Protein AF-A0A8G2EYI0-F1 (afdb_monomer_lite)

Radius of gyration: 13.49 Å; chains: 1; bounding box: 31×27×36 Å

Structure (mmCIF, N/CA/C/O backbone):
data_AF-A0A8G2EYI0-F1
#
_entry.id   AF-A0A8G2EYI0-F1
#
loop_
_atom_site.group_PDB
_atom_site.id
_atom_site.type_symbol
_atom_site.label_atom_id
_atom_site.label_alt_id
_atom_site.label_comp_id
_atom_site.label_asym_id
_atom_site.label_entity_id
_atom_site.label_seq_id
_atom_site.pdbx_PDB_ins_code
_atom_site.Cartn_x
_atom_site.Cartn_y
_atom_site.Cartn_z
_atom_site.occupancy
_atom_site.B_iso_or_equiv
_atom_site.auth_seq_id
_atom_site.auth_comp_id
_atom_site.auth_asym_id
_atom_site.auth_atom_id
_atom_site.pdbx_PDB_model_num
ATOM 1 N N . MET A 1 1 ? -2.484 13.601 22.257 1.00 63.91 1 MET A N 1
ATOM 2 C CA . MET A 1 1 ? -2.417 12.704 21.094 1.00 63.91 1 MET A CA 1
ATOM 3 C C . MET A 1 1 ? -2.999 11.376 21.527 1.00 63.91 1 MET A C 1
ATOM 5 O O . MET A 1 1 ? -2.396 10.716 22.370 1.00 63.91 1 MET A O 1
ATOM 9 N N . ALA A 1 2 ? -4.209 11.052 21.082 1.00 82.31 2 ALA A N 1
ATOM 10 C CA . ALA A 1 2 ? -4.785 9.738 21.336 1.00 82.31 2 ALA A CA 1
ATOM 11 C C . ALA A 1 2 ? -4.340 8.806 20.203 1.00 82.31 2 ALA A C 1
ATOM 13 O O . ALA A 1 2 ? -4.383 9.180 19.034 1.00 82.31 2 ALA A O 1
ATOM 14 N N . ILE A 1 3 ? -3.845 7.621 20.564 1.00 92.00 3 ILE A N 1
ATOM 15 C CA . ILE A 1 3 ? -3.488 6.573 19.608 1.00 92.00 3 ILE A CA 1
ATOM 16 C C . ILE A 1 3 ? -4.552 5.490 19.715 1.00 92.00 3 ILE A C 1
ATOM 18 O O . ILE A 1 3 ? -4.806 4.977 20.808 1.00 92.00 3 ILE A O 1
ATOM 22 N N . ARG A 1 4 ? -5.160 5.125 18.586 1.00 95.12 4 ARG A N 1
ATOM 23 C CA . ARG A 1 4 ? -6.150 4.044 18.519 1.00 95.12 4 ARG A CA 1
ATOM 24 C C . ARG A 1 4 ? -5.749 3.029 17.460 1.00 95.12 4 ARG A C 1
ATOM 26 O O . ARG A 1 4 ? -5.484 3.391 16.322 1.00 95.12 4 ARG A O 1
ATOM 33 N N . LEU A 1 5 ? -5.754 1.751 17.823 1.00 96.62 5 LEU A N 1
ATOM 34 C CA . LEU A 1 5 ? -5.504 0.651 16.894 1.00 96.62 5 LEU A CA 1
ATOM 35 C C . LEU A 1 5 ? -6.828 -0.000 16.491 1.00 96.62 5 LEU A C 1
ATOM 37 O O . LEU A 1 5 ? -7.689 -0.235 17.339 1.00 96.62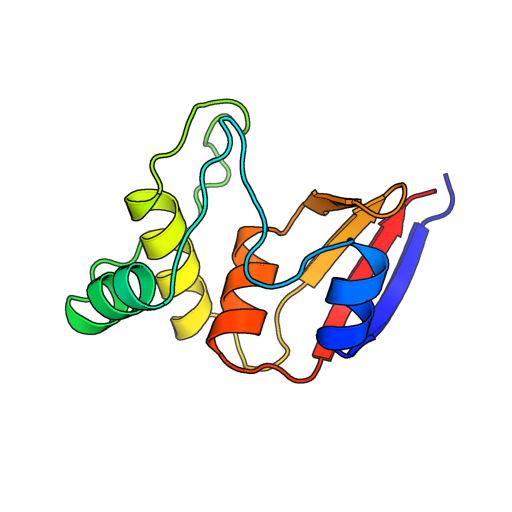 5 LEU A O 1
ATOM 41 N N . ALA A 1 6 ? -6.987 -0.307 15.209 1.00 97.06 6 ALA A N 1
ATOM 42 C CA . ALA A 1 6 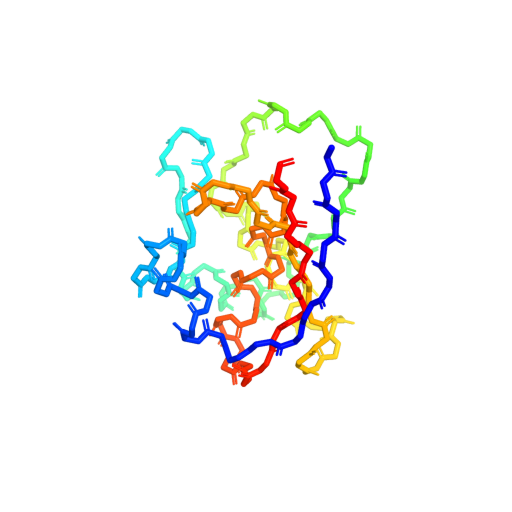? -8.115 -1.078 14.695 1.00 97.06 6 ALA A CA 1
ATOM 43 C C . ALA A 1 6 ? -7.672 -1.980 13.539 1.00 97.06 6 ALA A C 1
ATOM 45 O O . ALA A 1 6 ? -6.637 -1.750 12.922 1.00 97.06 6 ALA A O 1
ATOM 46 N N . THR A 1 7 ? -8.461 -3.006 13.235 1.00 97.94 7 THR A N 1
ATOM 47 C CA . THR A 1 7 ? -8.365 -3.740 11.966 1.00 97.94 7 THR A CA 1
ATOM 48 C C . THR A 1 7 ? -9.630 -3.438 11.189 1.00 97.94 7 THR A C 1
ATOM 50 O O . THR A 1 7 ? -10.718 -3.610 11.735 1.00 97.94 7 THR A O 1
ATOM 53 N N . LEU A 1 8 ? -9.484 -2.940 9.966 1.00 97.69 8 LEU A N 1
ATOM 54 C CA . LEU A 1 8 ? -10.595 -2.456 9.152 1.00 97.69 8 LEU A CA 1
ATOM 55 C C . LEU A 1 8 ? -10.593 -3.126 7.779 1.00 97.69 8 LEU A C 1
ATOM 57 O O . LEU A 1 8 ? -9.521 -3.524 7.308 1.00 97.69 8 LEU A O 1
ATOM 61 N N . PRO A 1 9 ? -11.758 -3.212 7.116 1.00 97.94 9 PRO A N 1
ATOM 62 C CA . PRO A 1 9 ? -11.822 -3.518 5.698 1.00 97.94 9 PRO A CA 1
ATOM 63 C C . PRO A 1 9 ? -10.961 -2.551 4.884 1.00 97.94 9 PRO A C 1
ATOM 65 O O . PRO A 1 9 ? -10.980 -1.341 5.124 1.00 97.94 9 PRO A O 1
ATOM 68 N N . VAL A 1 10 ? -10.237 -3.067 3.890 1.00 96.94 10 VAL A N 1
ATOM 69 C CA . VAL A 1 10 ? -9.394 -2.233 3.011 1.00 96.94 10 VAL A CA 1
ATOM 70 C C . VAL A 1 10 ? -10.214 -1.120 2.345 1.00 96.94 10 VAL A C 1
ATOM 72 O O . VAL A 1 10 ? -9.771 0.028 2.310 1.00 96.94 10 VAL A O 1
ATOM 75 N N . ASP A 1 11 ? -11.443 -1.416 1.915 1.00 95.81 11 ASP A N 1
ATOM 76 C CA . ASP A 1 11 ? -12.349 -0.432 1.307 1.00 95.81 11 ASP A CA 1
ATOM 77 C C . ASP A 1 11 ? -12.796 0.676 2.270 1.00 95.81 11 ASP A C 1
ATOM 79 O O . ASP A 1 11 ? -12.969 1.825 1.858 1.00 95.81 11 ASP A O 1
ATOM 83 N N . GLU A 1 12 ? -12.936 0.375 3.564 1.00 96.62 12 GLU A N 1
ATOM 84 C CA . GLU A 1 12 ? -13.237 1.398 4.569 1.00 96.62 12 GLU A CA 1
ATOM 85 C C . GLU A 1 12 ? -12.056 2.360 4.708 1.00 96.62 12 GLU A C 1
ATOM 87 O O . GLU A 1 12 ? -12.233 3.576 4.747 1.00 96.62 12 GLU A O 1
ATOM 92 N N . VAL A 1 13 ? -10.829 1.834 4.686 1.00 95.69 13 VAL A N 1
ATOM 93 C CA . VAL A 1 13 ? -9.621 2.663 4.730 1.00 95.69 13 VAL A CA 1
ATOM 94 C C . VAL A 1 13 ? -9.463 3.508 3.468 1.00 95.69 13 VAL A C 1
ATOM 96 O O . VAL A 1 13 ? -9.107 4.681 3.575 1.00 95.69 13 VAL A O 1
ATOM 99 N N . LYS A 1 14 ? -9.793 2.968 2.287 1.00 95.56 14 LYS A N 1
ATOM 100 C CA . LYS A 1 14 ? -9.859 3.746 1.037 1.00 95.56 14 LYS A CA 1
ATOM 101 C C . LYS A 1 14 ? -10.801 4.941 1.175 1.00 95.56 14 LYS A C 1
ATOM 103 O O . LYS A 1 14 ? -10.418 6.059 0.832 1.00 95.56 14 LYS A O 1
ATOM 108 N N . ALA A 1 15 ? -12.003 4.714 1.707 1.00 95.62 15 ALA A N 1
ATOM 109 C CA . ALA A 1 15 ? -12.994 5.765 1.915 1.00 95.62 15 ALA A CA 1
ATOM 110 C C . ALA A 1 15 ? -12.514 6.816 2.929 1.00 95.62 15 ALA A C 1
ATOM 112 O O . ALA A 1 15 ? -12.579 8.010 2.645 1.00 95.62 15 ALA A O 1
ATOM 113 N N . LEU A 1 16 ? -11.971 6.380 4.071 1.00 94.69 16 LEU A N 1
ATOM 114 C CA . LEU A 1 16 ? -11.436 7.266 5.112 1.00 94.69 16 LEU A CA 1
ATOM 115 C C . LEU A 1 16 ? -10.259 8.117 4.618 1.00 94.69 16 LEU A C 1
ATOM 117 O O . LEU A 1 16 ? -10.130 9.268 5.026 1.00 94.69 16 LEU A O 1
ATOM 121 N N . ALA A 1 17 ? -9.409 7.552 3.756 1.00 92.31 17 ALA A N 1
ATOM 122 C CA . ALA A 1 17 ? -8.228 8.218 3.216 1.00 92.31 17 ALA A CA 1
ATOM 123 C C . ALA A 1 17 ? -8.491 9.015 1.922 1.00 92.31 17 ALA A C 1
ATOM 125 O O . ALA A 1 17 ? -7.581 9.664 1.404 1.00 92.31 17 ALA A O 1
ATOM 126 N N . GLY A 1 18 ? -9.704 8.940 1.360 1.00 92.44 18 GLY A N 1
ATOM 127 C CA . GLY A 1 18 ? -10.039 9.557 0.073 1.00 92.44 18 GLY A CA 1
ATOM 128 C C . GLY A 1 18 ? -9.286 8.957 -1.125 1.00 92.44 18 GLY A C 1
ATOM 129 O O . GLY A 1 18 ? -8.973 9.673 -2.075 1.00 92.44 18 GLY A O 1
ATOM 130 N N . ILE A 1 19 ? -8.966 7.659 -1.086 1.00 90.38 19 ILE A N 1
ATOM 131 C CA . ILE A 1 19 ? -8.161 6.960 -2.100 1.00 90.38 19 ILE A CA 1
ATOM 132 C C . ILE A 1 19 ? -9.059 6.079 -2.982 1.00 90.38 19 ILE A C 1
ATOM 134 O O . ILE A 1 19 ? -9.696 5.146 -2.502 1.00 90.38 19 ILE A O 1
ATOM 138 N N . ALA A 1 20 ? -9.075 6.329 -4.295 1.00 87.44 20 ALA A N 1
ATOM 139 C CA . ALA A 1 20 ? -9.873 5.544 -5.247 1.00 87.44 20 ALA A CA 1
ATOM 140 C C . ALA A 1 20 ? -9.164 4.267 -5.751 1.00 87.44 20 ALA A C 1
ATOM 142 O O . ALA A 1 20 ? -9.810 3.232 -5.932 1.00 87.44 20 ALA A O 1
ATOM 143 N N . GLY A 1 21 ? -7.843 4.333 -5.944 1.00 88.56 21 GLY A N 1
ATOM 144 C CA . GLY A 1 21 ? -6.989 3.241 -6.429 1.00 88.56 21 GLY A CA 1
ATOM 145 C C . GLY A 1 21 ? -5.778 3.074 -5.519 1.00 88.56 21 GLY A C 1
ATOM 146 O O . GLY A 1 21 ? -5.949 2.794 -4.337 1.00 88.56 21 GLY A O 1
ATOM 147 N N . PHE A 1 22 ? -4.576 3.306 -6.044 1.00 91.69 22 PHE A N 1
ATOM 148 C CA . PHE A 1 22 ? -3.352 3.376 -5.244 1.00 91.69 22 PHE A CA 1
ATOM 149 C C . PHE A 1 22 ? -3.155 4.751 -4.583 1.00 91.69 22 PHE A C 1
ATOM 151 O O . PHE A 1 22 ? -3.642 5.765 -5.100 1.00 91.69 22 PHE A O 1
ATOM 158 N N . PRO A 1 23 ? -2.437 4.816 -3.443 1.00 88.12 23 PRO A N 1
ATOM 159 C CA . PRO A 1 23 ? -2.005 6.084 -2.867 1.00 88.12 23 PRO A CA 1
ATOM 160 C C . PRO A 1 23 ? -1.084 6.853 -3.829 1.00 88.12 23 PRO A C 1
ATOM 162 O O . PRO A 1 23 ? -0.472 6.288 -4.738 1.00 88.12 23 PRO A O 1
ATOM 165 N N . ARG A 1 24 ? -0.980 8.166 -3.611 1.00 89.19 24 ARG A N 1
ATOM 166 C CA . ARG A 1 24 ? 0.008 9.027 -4.273 1.00 89.19 24 ARG A CA 1
ATOM 167 C C . ARG A 1 24 ? 1.160 9.309 -3.315 1.00 89.19 24 ARG A C 1
ATOM 169 O O . ARG A 1 24 ? 0.928 9.587 -2.139 1.00 89.19 24 ARG A O 1
ATOM 176 N N . TRP A 1 25 ? 2.381 9.258 -3.827 1.00 88.12 25 TRP A N 1
ATOM 177 C CA . TRP A 1 25 ? 3.597 9.643 -3.116 1.00 88.12 25 TRP A CA 1
ATOM 178 C C . TRP A 1 25 ? 4.023 11.066 -3.494 1.00 88.12 25 TRP A C 1
ATOM 180 O O . TRP A 1 25 ? 3.403 11.724 -4.332 1.00 88.12 25 TRP A O 1
ATOM 190 N N . ALA A 1 26 ? 5.072 11.564 -2.835 1.00 83.12 26 ALA A N 1
ATOM 191 C CA . ALA A 1 26 ? 5.624 12.890 -3.086 1.00 83.12 26 ALA A CA 1
ATOM 192 C C . ALA A 1 26 ? 5.948 13.099 -4.578 1.00 83.12 26 ALA A C 1
ATOM 194 O O . ALA A 1 26 ? 6.437 12.193 -5.248 1.00 83.12 26 ALA A O 1
ATOM 195 N N . GLY A 1 27 ? 5.671 14.303 -5.087 1.00 82.25 27 GLY A N 1
ATOM 196 C CA . GLY A 1 27 ? 5.819 14.618 -6.512 1.00 82.25 27 GLY A CA 1
ATOM 197 C C . GLY A 1 27 ? 4.703 14.057 -7.399 1.00 82.25 27 GLY A C 1
ATOM 198 O O . GLY A 1 27 ? 4.928 13.875 -8.590 1.00 82.25 27 GLY A O 1
ATOM 199 N N . ASP A 1 28 ? 3.533 13.755 -6.821 1.00 85.06 28 ASP A N 1
ATOM 200 C CA . ASP A 1 28 ? 2.373 13.165 -7.508 1.00 85.06 28 ASP A CA 1
ATOM 201 C C . ASP A 1 28 ? 2.668 11.813 -8.181 1.00 85.06 28 ASP A C 1
ATOM 203 O O . ASP A 1 28 ? 1.962 11.379 -9.094 1.00 85.06 28 ASP A O 1
ATOM 207 N N . VAL A 1 29 ? 3.696 11.111 -7.696 1.00 89.06 29 VAL A N 1
ATOM 208 C CA . VAL A 1 29 ? 4.063 9.785 -8.188 1.00 89.06 29 VAL A CA 1
ATOM 209 C C . VAL A 1 29 ? 2.998 8.777 -7.762 1.00 89.06 29 VAL A C 1
ATOM 211 O O . VAL A 1 29 ? 2.553 8.752 -6.613 1.00 89.06 29 VAL A O 1
ATOM 214 N N . THR A 1 30 ? 2.599 7.916 -8.690 1.00 89.06 30 THR A N 1
ATOM 215 C CA . THR A 1 30 ? 1.690 6.796 -8.442 1.00 89.06 30 THR A CA 1
ATOM 216 C C . THR A 1 30 ? 2.266 5.520 -9.049 1.00 89.06 30 THR A C 1
ATOM 218 O O . THR A 1 30 ? 3.182 5.580 -9.869 1.00 89.06 30 THR A O 1
ATOM 221 N N . VAL A 1 31 ? 1.747 4.377 -8.615 1.00 92.94 31 VAL A N 1
ATOM 222 C CA . VAL A 1 31 ? 2.055 3.059 -9.181 1.00 92.94 31 VAL A CA 1
ATOM 223 C C . VAL A 1 31 ? 0.783 2.484 -9.788 1.00 92.94 31 VAL A C 1
ATOM 225 O O . VAL A 1 31 ? -0.318 2.875 -9.400 1.00 92.94 31 VAL A O 1
ATOM 228 N N . ASP A 1 32 ? 0.939 1.558 -10.722 1.00 93.44 32 ASP A N 1
ATOM 229 C CA . ASP A 1 32 ? -0.149 0.769 -11.286 1.00 93.44 32 ASP A CA 1
ATOM 230 C C . ASP A 1 32 ? 0.169 -0.728 -11.194 1.00 93.44 32 ASP A C 1
ATOM 232 O O . ASP A 1 32 ? 1.284 -1.128 -10.837 1.00 93.44 32 ASP A O 1
ATOM 236 N N . ASP A 1 33 ? -0.831 -1.551 -11.504 1.00 96.12 33 ASP A N 1
ATOM 237 C CA . ASP A 1 33 ? -0.695 -3.007 -11.467 1.00 96.12 33 ASP A CA 1
ATOM 238 C C . ASP A 1 33 ? 0.387 -3.493 -12.440 1.00 96.12 33 ASP A C 1
ATOM 240 O O . ASP A 1 33 ? 1.161 -4.377 -12.093 1.00 96.12 33 ASP A O 1
ATOM 244 N N . ALA A 1 34 ? 0.515 -2.870 -13.618 1.00 97.00 34 ALA A N 1
ATOM 245 C CA . ALA A 1 34 ? 1.460 -3.289 -14.652 1.00 97.00 34 ALA A CA 1
ATOM 246 C C . ALA A 1 34 ? 2.928 -3.158 -14.210 1.00 97.00 34 ALA A C 1
ATOM 248 O O . ALA A 1 34 ? 3.750 -4.027 -14.514 1.00 97.00 34 ALA A O 1
ATOM 249 N N . LEU A 1 35 ? 3.273 -2.096 -13.476 1.00 96.81 35 LEU A N 1
ATOM 250 C CA . LEU A 1 35 ? 4.604 -1.949 -12.889 1.00 96.81 35 LEU A CA 1
ATOM 251 C C . LEU A 1 35 ? 4.855 -3.001 -11.805 1.00 96.81 35 LEU A C 1
ATOM 253 O O . LEU A 1 35 ? 5.936 -3.585 -11.759 1.00 96.81 35 LEU A O 1
ATOM 257 N N . ILE A 1 36 ? 3.870 -3.270 -10.948 1.00 97.62 36 ILE A N 1
ATOM 258 C CA . ILE A 1 36 ? 4.003 -4.279 -9.889 1.00 97.62 36 ILE A CA 1
ATOM 259 C C . ILE A 1 36 ? 4.167 -5.677 -10.507 1.00 97.62 36 ILE A C 1
ATOM 261 O O . ILE A 1 36 ? 5.076 -6.414 -10.120 1.00 97.62 36 ILE A O 1
ATOM 265 N N . ASP A 1 37 ? 3.357 -6.004 -11.516 1.00 98.31 37 ASP A N 1
ATOM 266 C CA . ASP A 1 37 ? 3.432 -7.243 -12.294 1.00 98.31 37 ASP A CA 1
ATOM 267 C C . ASP A 1 37 ? 4.816 -7.426 -12.921 1.00 98.31 37 ASP A C 1
ATOM 269 O O . ASP A 1 37 ? 5.386 -8.517 -12.859 1.00 98.31 37 ASP A O 1
ATOM 273 N N . HIS A 1 38 ? 5.387 -6.359 -13.491 1.00 97.81 38 HIS A N 1
ATOM 274 C CA . HIS A 1 38 ? 6.730 -6.391 -14.062 1.00 97.81 38 HIS A CA 1
ATOM 275 C C . HIS A 1 38 ? 7.781 -6.803 -13.023 1.00 97.81 38 HIS A C 1
ATOM 277 O O . HIS A 1 38 ? 8.567 -7.716 -13.282 1.00 97.81 38 HIS A O 1
ATOM 283 N N . HIS A 1 39 ? 7.781 -6.182 -11.842 1.00 98.12 39 HIS A N 1
ATOM 284 C CA . HIS A 1 39 ? 8.734 -6.515 -10.780 1.00 98.12 39 HIS A CA 1
ATOM 285 C C . HIS A 1 39 ? 8.542 -7.944 -10.253 1.00 98.12 39 HIS A C 1
ATOM 287 O O . HIS A 1 39 ? 9.519 -8.674 -10.079 1.00 98.12 39 HIS A O 1
ATOM 293 N N . LEU A 1 40 ? 7.293 -8.384 -10.063 1.00 98.06 40 LEU A N 1
ATOM 294 C CA . LEU A 1 40 ? 6.982 -9.749 -9.623 1.00 98.06 40 LEU A CA 1
ATOM 295 C C . LEU A 1 40 ? 7.413 -10.807 -10.648 1.00 98.06 40 LEU A C 1
ATOM 297 O O . LEU A 1 40 ? 7.942 -11.849 -10.263 1.00 98.06 40 LEU A O 1
ATOM 301 N N . ALA A 1 41 ? 7.210 -10.547 -11.942 1.00 97.94 41 ALA A N 1
ATOM 302 C CA . ALA A 1 41 ? 7.561 -11.475 -13.014 1.00 97.94 41 ALA A CA 1
ATOM 303 C C . ALA A 1 41 ? 9.078 -11.618 -13.216 1.00 97.94 41 ALA A C 1
ATOM 305 O O . ALA A 1 41 ? 9.539 -12.689 -13.609 1.00 97.94 41 ALA A O 1
ATOM 306 N N . ASN A 1 42 ? 9.846 -10.557 -12.951 1.00 97.44 42 ASN A N 1
ATOM 307 C CA . ASN A 1 42 ? 11.299 -10.530 -13.150 1.00 97.44 42 ASN A CA 1
ATOM 308 C C . ASN A 1 42 ? 12.106 -10.789 -11.868 1.00 97.44 42 ASN A C 1
ATOM 310 O O . ASN A 1 42 ? 13.332 -10.786 -11.922 1.00 97.44 42 ASN A O 1
ATOM 314 N N . ASP A 1 43 ? 11.435 -11.013 -10.733 1.00 95.50 43 ASP A N 1
ATOM 315 C CA . ASP A 1 43 ? 12.055 -11.103 -9.401 1.00 95.50 43 ASP A CA 1
ATOM 316 C C . ASP A 1 43 ? 12.931 -9.880 -9.054 1.00 95.50 43 ASP A C 1
ATOM 318 O O . ASP A 1 43 ? 13.889 -9.964 -8.288 1.00 95.50 43 ASP A O 1
ATOM 322 N N . ASP A 1 44 ? 12.578 -8.718 -9.612 1.00 95.50 44 ASP A N 1
ATOM 323 C CA . ASP A 1 44 ? 13.231 -7.433 -9.358 1.00 95.50 44 ASP A CA 1
ATOM 324 C C . ASP A 1 44 ? 12.594 -6.772 -8.129 1.00 95.50 44 ASP A C 1
ATOM 326 O O . ASP A 1 44 ? 11.836 -5.804 -8.218 1.00 95.50 44 ASP A O 1
ATOM 330 N N . LEU A 1 45 ? 12.799 -7.387 -6.966 1.00 96.88 45 LEU A N 1
ATOM 331 C CA . LEU A 1 45 ? 12.162 -6.988 -5.714 1.00 96.88 45 LEU A CA 1
ATOM 332 C C . LEU A 1 45 ? 13.059 -6.029 -4.935 1.00 96.88 45 LEU A C 1
ATOM 334 O O . LEU A 1 45 ? 14.235 -6.307 -4.709 1.00 96.88 45 LEU A O 1
ATOM 338 N N . ILE A 1 46 ? 12.481 -4.936 -4.440 1.00 95.56 46 ILE A N 1
ATOM 339 C CA . ILE A 1 46 ? 13.223 -3.926 -3.680 1.00 95.56 46 ILE A CA 1
ATOM 340 C C . ILE A 1 46 ? 12.795 -4.001 -2.220 1.00 95.56 46 ILE A C 1
ATOM 342 O O . ILE A 1 46 ? 11.677 -3.627 -1.871 1.00 95.56 46 ILE A O 1
ATOM 346 N N . GLU A 1 47 ? 13.681 -4.480 -1.354 1.00 93.69 47 GLU A N 1
ATOM 347 C CA . GLU A 1 47 ? 13.420 -4.490 0.084 1.00 93.69 47 GLU A CA 1
ATOM 348 C C . GLU A 1 47 ? 13.291 -3.050 0.623 1.00 93.69 47 GLU A C 1
ATOM 350 O O . GLU A 1 47 ? 14.043 -2.159 0.207 1.00 93.69 47 GLU A O 1
ATOM 355 N N . PRO A 1 48 ? 12.327 -2.771 1.520 1.00 83.31 48 PRO A N 1
ATOM 356 C CA . PRO A 1 48 ? 12.261 -1.484 2.194 1.00 83.31 48 PRO A CA 1
ATOM 357 C C . PRO A 1 48 ? 13.546 -1.194 2.984 1.00 83.31 48 PRO A C 1
ATOM 359 O O . PRO A 1 48 ? 13.906 -1.928 3.894 1.00 83.31 48 PRO A O 1
ATOM 362 N N . ASP A 1 49 ? 14.219 -0.100 2.635 1.00 83.62 49 ASP A N 1
ATOM 363 C CA . ASP A 1 49 ? 15.383 0.412 3.366 1.00 83.62 49 ASP A CA 1
ATOM 364 C C . ASP A 1 49 ? 14.967 1.462 4.411 1.00 83.62 49 ASP A C 1
ATOM 366 O O . ASP A 1 49 ? 14.534 2.560 4.042 1.00 83.62 49 ASP A O 1
ATOM 370 N N . ASP A 1 50 ? 15.124 1.123 5.694 1.00 73.81 50 ASP A N 1
ATOM 371 C CA . ASP A 1 50 ? 14.845 1.994 6.847 1.00 73.81 50 ASP A CA 1
ATOM 372 C C . ASP A 1 50 ? 15.872 3.133 7.010 1.00 73.81 50 ASP A C 1
ATOM 374 O O . ASP A 1 50 ? 15.614 4.107 7.718 1.00 73.81 50 ASP A O 1
ATOM 378 N N . GLY A 1 51 ? 17.043 3.031 6.370 1.00 78.56 51 GLY A N 1
ATOM 379 C CA . GLY A 1 51 ? 18.095 4.050 6.394 1.00 78.56 51 GLY A CA 1
ATOM 380 C C . GLY A 1 51 ? 17.937 5.140 5.332 1.00 78.56 51 GLY A C 1
ATOM 381 O O . GLY A 1 51 ? 18.670 6.134 5.355 1.00 78.56 51 GLY A O 1
ATOM 382 N N . ARG A 1 52 ? 16.993 4.978 4.399 1.00 78.44 52 ARG A N 1
ATOM 383 C CA . ARG A 1 52 ? 16.746 5.943 3.325 1.00 78.44 52 ARG A CA 1
ATOM 384 C C . ARG A 1 52 ? 16.138 7.235 3.878 1.00 78.44 52 ARG A C 1
ATOM 386 O O . ARG A 1 52 ? 15.227 7.203 4.699 1.00 78.44 52 ARG A O 1
ATOM 393 N N . ASP A 1 53 ? 16.566 8.382 3.343 1.00 78.56 53 ASP A N 1
ATOM 394 C CA . ASP A 1 53 ? 15.884 9.657 3.595 1.00 78.56 53 ASP A CA 1
ATOM 395 C C . ASP A 1 53 ? 14.423 9.582 3.100 1.00 78.56 53 ASP A C 1
ATOM 397 O O . ASP A 1 53 ? 14.195 9.431 1.891 1.00 78.56 53 ASP A O 1
ATOM 401 N N . PRO A 1 54 ? 13.423 9.711 3.992 1.00 69.38 54 PRO A N 1
ATOM 402 C CA . PRO A 1 54 ? 12.014 9.634 3.616 1.00 69.38 54 PRO A CA 1
ATOM 403 C C . PRO A 1 54 ? 11.575 10.779 2.692 1.00 69.38 54 PRO A C 1
ATOM 405 O O . PRO A 1 54 ? 10.530 10.673 2.052 1.00 69.38 54 PRO A O 1
ATOM 408 N N . ASN A 1 55 ? 12.358 11.859 2.602 1.00 73.38 55 ASN A N 1
ATOM 409 C CA . ASN A 1 55 ? 12.080 13.000 1.731 1.00 73.38 55 ASN A CA 1
ATOM 410 C C . ASN A 1 55 ? 12.756 12.887 0.360 1.00 73.38 55 ASN A C 1
ATOM 412 O O . ASN A 1 55 ? 12.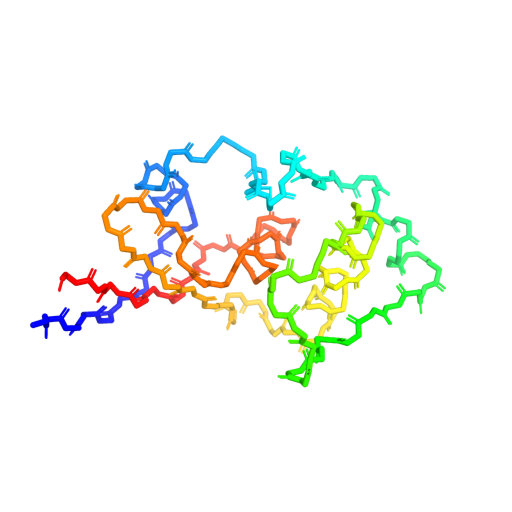446 13.675 -0.537 1.00 73.38 55 ASN A O 1
ATOM 416 N N . ALA A 1 56 ? 13.674 11.933 0.174 1.00 81.69 56 ALA A N 1
ATOM 417 C CA . ALA A 1 56 ? 14.345 11.747 -1.102 1.00 81.69 56 ALA A CA 1
ATOM 418 C C . ALA A 1 56 ? 13.341 11.244 -2.156 1.00 81.69 56 ALA A C 1
ATOM 420 O O . ALA A 1 56 ? 12.734 10.188 -1.939 1.00 81.69 56 ALA A O 1
ATOM 421 N N . PRO A 1 57 ? 13.193 11.925 -3.312 1.00 83.38 57 PRO A N 1
ATOM 422 C CA . PRO A 1 57 ? 12.275 11.506 -4.366 1.00 83.38 57 PRO A CA 1
ATOM 423 C C . PRO A 1 57 ? 12.522 10.060 -4.804 1.00 83.38 57 PRO A C 1
ATOM 425 O O . PRO A 1 57 ? 13.665 9.636 -4.986 1.00 83.38 57 PRO A O 1
ATOM 428 N N . VAL A 1 58 ? 11.443 9.302 -4.981 1.00 89.38 58 VAL A N 1
ATOM 429 C CA . VAL A 1 58 ? 11.472 7.904 -5.422 1.00 89.38 58 VAL A CA 1
ATOM 430 C C . VAL A 1 58 ? 10.725 7.820 -6.759 1.00 89.38 58 VAL A C 1
ATOM 432 O O . VAL A 1 58 ? 9.606 8.331 -6.851 1.00 89.38 58 VAL A O 1
ATOM 435 N N . PRO A 1 59 ? 11.290 7.201 -7.807 1.00 92.44 59 PRO A N 1
ATOM 436 C CA . PRO A 1 59 ? 10.561 6.986 -9.052 1.00 92.44 59 PRO A CA 1
ATOM 437 C C . PRO A 1 59 ? 9.462 5.923 -8.884 1.00 92.44 59 PRO A C 1
ATOM 439 O O . PRO A 1 59 ? 9.568 5.026 -8.048 1.00 92.44 59 PRO A O 1
ATOM 442 N N . ALA A 1 60 ? 8.434 5.973 -9.739 1.00 94.00 60 ALA A N 1
ATOM 443 C CA . ALA A 1 60 ? 7.317 5.020 -9.719 1.00 94.00 60 ALA A CA 1
ATOM 444 C C . ALA A 1 60 ? 7.772 3.551 -9.774 1.00 94.00 60 ALA A C 1
ATOM 446 O O . ALA A 1 60 ? 7.249 2.724 -9.033 1.00 94.00 60 ALA A O 1
ATOM 447 N N . ALA A 1 61 ? 8.782 3.239 -10.594 1.00 95.31 61 ALA A N 1
ATOM 448 C CA . ALA A 1 61 ? 9.346 1.892 -10.688 1.00 95.31 61 ALA A CA 1
ATOM 449 C C . ALA A 1 61 ? 9.914 1.410 -9.342 1.00 95.31 61 ALA A C 1
ATOM 451 O O . ALA A 1 61 ? 9.599 0.318 -8.891 1.00 95.31 61 ALA A O 1
ATOM 452 N N . GLU A 1 62 ? 10.666 2.248 -8.621 1.00 94.50 62 GLU A N 1
ATOM 453 C CA . GLU A 1 62 ? 11.197 1.844 -7.314 1.00 94.50 62 GLU A CA 1
ATOM 454 C C . GLU A 1 62 ? 10.072 1.664 -6.277 1.00 94.50 62 GLU A C 1
ATOM 456 O O . GLU A 1 62 ? 10.104 0.734 -5.469 1.00 94.50 62 GLU A O 1
ATOM 461 N N . HIS A 1 63 ? 9.032 2.506 -6.311 1.00 94.38 63 HIS A N 1
ATOM 462 C CA . HIS A 1 63 ? 7.838 2.274 -5.496 1.00 94.38 63 HIS A CA 1
ATOM 463 C C . HIS A 1 63 ? 7.174 0.931 -5.815 1.00 94.38 63 HIS A C 1
ATOM 465 O O . HIS A 1 63 ? 6.833 0.200 -4.886 1.00 94.38 63 HIS A O 1
ATOM 471 N N . ALA A 1 64 ? 7.024 0.593 -7.096 1.00 96.69 64 ALA A N 1
ATOM 472 C CA . ALA A 1 64 ? 6.444 -0.671 -7.528 1.00 96.69 64 ALA A CA 1
ATOM 473 C C . ALA A 1 64 ? 7.300 -1.873 -7.101 1.00 96.69 64 ALA A C 1
ATOM 475 O O . ALA A 1 64 ? 6.749 -2.830 -6.565 1.00 96.69 64 ALA A O 1
ATOM 476 N N . GLY A 1 65 ? 8.630 -1.797 -7.213 1.00 97.19 65 GLY A N 1
ATOM 477 C CA . GLY A 1 65 ? 9.542 -2.837 -6.723 1.00 97.19 65 GLY A CA 1
ATOM 478 C C . GLY A 1 65 ? 9.431 -3.075 -5.212 1.00 97.19 65 GLY A C 1
ATOM 479 O O . GLY A 1 65 ? 9.452 -4.222 -4.758 1.00 97.19 65 GLY A O 1
ATOM 480 N N . ARG A 1 66 ? 9.217 -2.012 -4.422 1.00 95.75 66 ARG A N 1
ATOM 481 C CA . ARG A 1 66 ? 8.949 -2.120 -2.974 1.00 95.75 66 ARG A CA 1
ATOM 482 C C . ARG A 1 66 ? 7.587 -2.737 -2.677 1.00 95.75 66 ARG A C 1
ATOM 484 O O . ARG A 1 66 ? 7.456 -3.554 -1.765 1.00 95.75 66 ARG A O 1
ATOM 491 N N . VAL A 1 67 ? 6.566 -2.370 -3.451 1.00 97.06 67 VAL A N 1
ATOM 492 C CA . VAL A 1 67 ? 5.237 -2.990 -3.358 1.00 97.06 67 VAL A CA 1
ATOM 493 C C . VAL A 1 67 ? 5.318 -4.476 -3.708 1.00 97.06 67 VAL A C 1
ATOM 495 O O . VAL A 1 67 ? 4.813 -5.291 -2.943 1.00 97.06 67 VAL A O 1
ATOM 498 N N . ALA A 1 68 ? 6.013 -4.848 -4.783 1.00 98.25 68 ALA A N 1
ATOM 499 C CA . ALA A 1 68 ? 6.219 -6.234 -5.196 1.00 98.25 68 ALA A CA 1
ATOM 500 C C . ALA A 1 68 ? 6.931 -7.060 -4.111 1.00 98.25 68 ALA A C 1
ATOM 502 O O . ALA A 1 68 ? 6.493 -8.168 -3.786 1.00 98.25 68 ALA A O 1
ATOM 503 N N . TRP A 1 69 ? 7.971 -6.503 -3.477 1.00 98.00 69 TRP A N 1
ATOM 504 C CA . TRP A 1 69 ? 8.633 -7.156 -2.346 1.00 98.00 69 TRP A CA 1
ATOM 505 C C . TRP A 1 69 ? 7.649 -7.436 -1.201 1.00 98.00 69 TRP A C 1
ATOM 507 O O . TRP A 1 69 ? 7.607 -8.552 -0.682 1.00 98.00 69 TRP A O 1
ATOM 517 N N . LEU A 1 70 ? 6.806 -6.462 -0.838 1.00 97.31 70 LEU A N 1
ATOM 518 C CA . LEU A 1 70 ? 5.791 -6.627 0.209 1.00 97.31 70 LEU A CA 1
ATOM 519 C C . LEU A 1 70 ? 4.721 -7.648 -0.186 1.00 97.31 70 LEU A C 1
ATOM 521 O O . LEU A 1 70 ? 4.334 -8.472 0.643 1.00 97.31 70 LEU A O 1
ATOM 525 N N . VAL A 1 71 ? 4.267 -7.631 -1.443 1.00 97.50 71 VAL A N 1
ATOM 526 C CA . VAL A 1 71 ? 3.311 -8.608 -1.982 1.00 97.50 71 VAL A CA 1
ATOM 527 C C . VAL A 1 71 ? 3.823 -10.028 -1.757 1.00 97.50 71 VAL A C 1
ATOM 529 O O . VAL A 1 71 ? 3.043 -10.858 -1.291 1.00 97.50 71 VAL A O 1
ATOM 532 N N . ARG A 1 72 ? 5.117 -10.276 -2.000 1.00 97.25 72 ARG A N 1
ATOM 533 C CA . ARG A 1 72 ? 5.746 -11.597 -1.865 1.00 97.25 72 ARG A CA 1
ATOM 534 C C . ARG A 1 72 ? 6.076 -11.997 -0.424 1.00 97.25 72 ARG A C 1
ATOM 536 O O . ARG A 1 72 ? 5.948 -13.171 -0.089 1.00 97.25 72 ARG A O 1
ATOM 543 N N . ASN A 1 73 ? 6.511 -11.053 0.410 1.00 97.06 73 ASN A N 1
ATOM 544 C CA . ASN A 1 73 ? 7.117 -11.363 1.713 1.00 97.06 73 ASN A CA 1
ATOM 545 C C . ASN A 1 73 ? 6.203 -11.107 2.920 1.00 97.06 73 ASN A C 1
ATOM 547 O O . ASN A 1 73 ? 6.447 -11.640 4.001 1.00 97.06 73 ASN A O 1
ATOM 551 N N . VAL A 1 74 ? 5.140 -10.316 2.767 1.00 96.19 74 VAL A N 1
ATOM 552 C CA . VAL A 1 74 ? 4.175 -10.061 3.844 1.00 96.19 74 VAL A CA 1
ATOM 553 C C . VAL A 1 74 ? 2.974 -10.985 3.682 1.00 96.19 74 VAL A C 1
ATOM 555 O O . VAL A 1 74 ? 2.404 -11.079 2.600 1.00 96.19 74 VAL A O 1
ATOM 558 N N . ALA A 1 75 ? 2.548 -11.632 4.767 1.00 95.44 75 ALA A N 1
ATOM 559 C CA . ALA A 1 75 ? 1.364 -12.488 4.752 1.00 95.44 75 ALA A CA 1
ATOM 560 C C . ALA A 1 75 ? 0.096 -11.723 4.322 1.00 95.44 75 ALA A C 1
ATOM 562 O O . ALA A 1 75 ? -0.015 -10.505 4.510 1.00 95.44 75 ALA A O 1
ATOM 563 N N . ARG A 1 76 ? -0.879 -12.460 3.778 1.00 95.12 76 ARG A N 1
ATOM 564 C CA . ARG A 1 76 ? -2.212 -11.933 3.460 1.00 95.12 76 ARG A CA 1
ATOM 565 C C . ARG A 1 76 ? -2.852 -11.294 4.694 1.00 95.12 76 ARG A C 1
ATOM 567 O O . ARG A 1 76 ? -2.720 -11.843 5.788 1.00 95.12 76 ARG A O 1
ATOM 574 N N . ASP A 1 77 ? -3.487 -10.132 4.524 1.00 95.75 77 ASP A N 1
ATOM 575 C CA . ASP A 1 77 ? -4.068 -9.321 5.611 1.00 95.75 77 ASP A CA 1
ATOM 576 C C . ASP A 1 77 ? -3.034 -8.937 6.703 1.00 95.75 77 ASP A C 1
ATOM 578 O O . ASP A 1 77 ? -3.358 -8.589 7.844 1.00 95.75 77 ASP A O 1
ATOM 582 N N . GLY A 1 78 ? -1.742 -9.031 6.368 1.00 94.88 78 GLY A N 1
ATOM 583 C CA . GLY A 1 78 ? -0.615 -8.780 7.262 1.00 94.88 78 GLY A CA 1
ATOM 584 C C . GLY A 1 78 ? -0.178 -7.317 7.308 1.00 94.88 78 GLY A C 1
ATOM 585 O O . GLY A 1 78 ? 0.556 -6.932 8.219 1.00 94.88 78 GLY A O 1
ATOM 586 N N . CYS A 1 79 ? -0.626 -6.505 6.350 1.00 97.00 79 CYS A N 1
ATOM 587 C CA . CYS A 1 79 ? -0.222 -5.114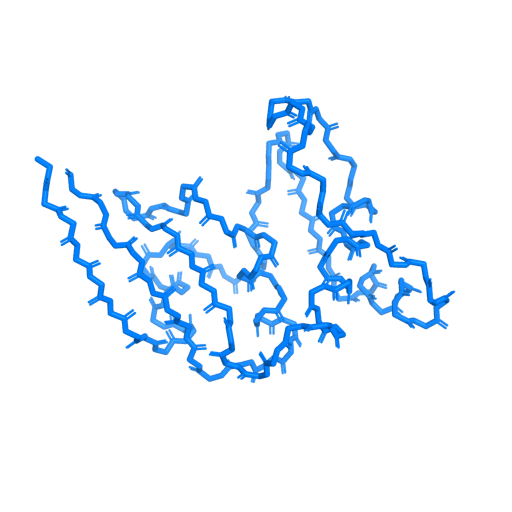 6.205 1.00 97.00 79 CYS A CA 1
ATOM 588 C C . CYS A 1 79 ? -0.767 -4.218 7.328 1.00 97.00 79 CYS A C 1
ATOM 590 O O . CYS A 1 79 ? -1.762 -4.508 8.000 1.00 97.00 79 CYS A O 1
ATOM 592 N N . SER A 1 80 ? -0.089 -3.091 7.522 1.00 96.81 80 SER A N 1
ATOM 593 C CA . SER A 1 80 ? -0.492 -2.048 8.457 1.00 96.81 80 SER A CA 1
ATOM 594 C C . SER A 1 80 ? -0.192 -0.664 7.897 1.00 96.81 80 SER A C 1
ATOM 596 O O . SER A 1 80 ? 0.677 -0.527 7.034 1.00 96.81 80 SER A O 1
ATOM 598 N N . LEU A 1 81 ? -0.883 0.353 8.401 1.00 96.25 81 LEU A N 1
ATOM 599 C CA . LEU A 1 81 ? -0.625 1.758 8.089 1.00 96.25 81 LEU A CA 1
ATOM 600 C C . LEU A 1 81 ? -0.999 2.671 9.257 1.00 96.25 81 LEU A C 1
ATOM 602 O O . LEU A 1 81 ? -1.667 2.251 10.207 1.00 96.25 81 LEU A O 1
ATOM 606 N N . THR A 1 82 ? -0.599 3.932 9.145 1.00 96.62 82 THR A N 1
ATOM 607 C CA . THR A 1 82 ? -0.959 4.996 10.080 1.00 96.62 82 THR A CA 1
ATOM 608 C C . THR A 1 82 ? -1.820 6.041 9.377 1.00 96.62 82 THR A C 1
ATOM 610 O O . THR A 1 82 ? -1.401 6.602 8.363 1.00 96.62 82 THR A O 1
ATOM 613 N N . LEU A 1 83 ? -3.008 6.315 9.921 1.00 95.38 83 LEU A N 1
ATOM 614 C CA . LEU A 1 83 ? -3.893 7.396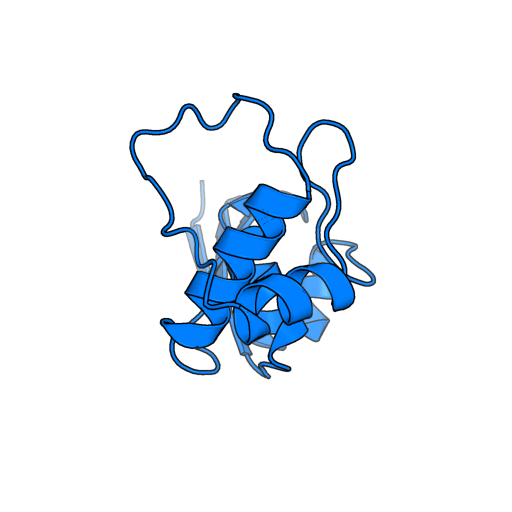 9.492 1.00 95.38 83 LEU A CA 1
ATOM 615 C C . LEU A 1 83 ? -3.838 8.566 10.471 1.00 95.38 83 LEU A C 1
ATOM 617 O O . LEU A 1 83 ? -3.942 8.381 11.683 1.00 95.38 83 LEU A O 1
ATOM 621 N N . ARG A 1 84 ? -3.765 9.774 9.917 1.00 94.12 84 ARG A N 1
ATOM 622 C CA . ARG A 1 84 ? -3.905 11.038 10.639 1.00 94.12 84 ARG A CA 1
ATOM 623 C C . ARG A 1 84 ? -4.695 12.018 9.785 1.00 94.12 84 ARG A C 1
ATOM 625 O O . ARG A 1 84 ? -4.396 12.160 8.602 1.00 94.12 84 ARG A O 1
ATOM 632 N N . ASP A 1 85 ? -5.708 12.661 10.363 1.00 91.44 85 ASP A N 1
ATOM 633 C CA . ASP A 1 85 ? -6.547 13.659 9.679 1.00 91.44 85 ASP A CA 1
ATOM 634 C C . ASP A 1 85 ? -7.101 13.176 8.319 1.00 91.44 85 ASP A C 1
ATOM 636 O O . ASP A 1 85 ? -7.122 13.910 7.330 1.00 91.44 85 ASP A O 1
ATOM 640 N N . GLY A 1 86 ? -7.500 11.899 8.246 1.00 89.75 86 GLY A N 1
ATOM 641 C CA . GLY A 1 86 ? -8.007 11.284 7.012 1.00 89.75 86 GLY A CA 1
ATOM 642 C C . GLY A 1 86 ? -6.949 11.095 5.920 1.00 89.75 86 GLY A C 1
ATOM 643 O O . GLY A 1 86 ? -7.287 10.997 4.746 1.00 89.75 86 GLY A O 1
ATOM 644 N N . ARG A 1 87 ? -5.657 11.073 6.265 1.00 90.88 87 ARG A N 1
ATOM 645 C CA . ARG A 1 87 ? -4.551 10.835 5.327 1.00 90.88 87 ARG A CA 1
ATOM 646 C C . ARG A 1 87 ? -3.642 9.727 5.829 1.00 90.88 87 ARG A C 1
ATOM 648 O O . ARG A 1 87 ? -3.416 9.596 7.031 1.00 90.88 87 ARG A O 1
ATOM 655 N N . ILE A 1 88 ? -3.082 8.954 4.901 1.00 92.44 88 ILE A N 1
ATOM 656 C CA . ILE A 1 88 ? -2.021 8.001 5.226 1.00 92.44 88 ILE A CA 1
ATOM 657 C C . ILE A 1 88 ? -0.753 8.794 5.526 1.00 92.44 88 ILE A C 1
ATOM 659 O O . ILE A 1 88 ? -0.191 9.444 4.646 1.00 92.44 88 ILE A O 1
ATOM 663 N N . GLN A 1 89 ? -0.319 8.743 6.781 1.00 91.50 89 GLN A N 1
ATOM 664 C CA . GLN A 1 89 ? 0.934 9.348 7.216 1.00 91.50 89 GLN A CA 1
ATOM 665 C C . GLN A 1 89 ? 2.114 8.397 6.996 1.00 91.50 89 GLN A C 1
ATOM 667 O O . GLN A 1 89 ? 3.214 8.838 6.682 1.00 91.50 89 GLN A O 1
ATOM 672 N N . ASP A 1 90 ? 1.880 7.097 7.163 1.00 91.31 90 ASP A N 1
ATOM 673 C CA . ASP A 1 90 ? 2.879 6.049 6.983 1.00 91.31 90 ASP A CA 1
ATOM 674 C C . ASP A 1 90 ? 2.205 4.754 6.511 1.00 91.31 90 ASP A C 1
ATOM 676 O O . ASP A 1 90 ? 1.066 4.464 6.876 1.00 91.31 90 ASP A O 1
ATOM 680 N N . GLY A 1 91 ? 2.920 3.964 5.710 1.00 92.81 91 GLY A N 1
ATOM 681 C CA . GLY A 1 91 ? 2.434 2.687 5.194 1.00 92.81 91 GLY A CA 1
ATOM 682 C C . GLY A 1 91 ? 1.851 2.734 3.784 1.00 92.81 91 GLY A C 1
ATOM 683 O O . GLY A 1 91 ? 1.168 1.791 3.406 1.00 92.81 91 GLY A O 1
ATOM 684 N N . ASN A 1 92 ? 2.145 3.756 2.971 1.00 93.62 92 ASN A N 1
ATOM 685 C CA . ASN A 1 92 ? 1.675 3.820 1.577 1.00 93.62 92 ASN A CA 1
ATOM 686 C C . ASN A 1 92 ? 2.059 2.573 0.756 1.00 93.62 92 ASN A C 1
ATOM 688 O O . ASN A 1 92 ? 1.210 2.026 0.058 1.00 93.62 92 ASN A O 1
ATOM 692 N N . HIS A 1 93 ? 3.296 2.066 0.871 1.00 94.75 93 HIS A N 1
ATOM 693 C CA . HIS A 1 93 ? 3.706 0.829 0.178 1.00 94.75 93 HIS A CA 1
ATOM 694 C C . HIS A 1 93 ? 2.963 -0.404 0.690 1.00 94.75 93 HIS A C 1
ATOM 696 O O . HIS A 1 93 ? 2.539 -1.237 -0.103 1.00 94.75 93 HIS A O 1
ATOM 702 N N . ARG A 1 94 ? 2.760 -0.503 2.009 1.00 96.06 94 ARG A N 1
ATOM 703 C CA . ARG A 1 94 ? 1.997 -1.594 2.636 1.00 96.06 94 ARG A CA 1
ATOM 704 C C . ARG A 1 94 ? 0.532 -1.557 2.211 1.00 96.06 94 ARG A C 1
ATOM 706 O O . ARG A 1 94 ? -0.039 -2.601 1.922 1.00 96.06 94 ARG A O 1
ATOM 713 N N . PHE A 1 95 ? -0.056 -0.369 2.131 1.00 96.38 95 PHE A N 1
ATOM 714 C CA . PHE A 1 95 ? -1.421 -0.196 1.659 1.00 96.38 95 PHE A CA 1
ATOM 715 C C . PHE A 1 95 ? -1.556 -0.547 0.180 1.00 96.38 95 PHE A C 1
ATOM 717 O O . PHE A 1 95 ? -2.465 -1.280 -0.188 1.00 96.38 95 PHE A O 1
ATOM 724 N N . ALA A 1 96 ? -0.620 -0.098 -0.658 1.00 96.81 96 ALA A N 1
ATOM 725 C CA . ALA A 1 96 ? -0.584 -0.476 -2.065 1.00 96.81 96 ALA A CA 1
ATOM 726 C C . ALA A 1 96 ? -0.427 -1.996 -2.248 1.00 96.81 96 ALA A C 1
ATOM 728 O O . ALA A 1 96 ? -1.152 -2.586 -3.038 1.00 96.81 96 ALA A O 1
ATOM 729 N N . ALA A 1 97 ? 0.428 -2.659 -1.467 1.00 97.50 97 ALA A N 1
ATOM 730 C CA . ALA A 1 97 ? 0.548 -4.117 -1.506 1.00 97.50 97 ALA A CA 1
ATOM 731 C C . ALA A 1 97 ? -0.763 -4.825 -1.123 1.00 97.50 97 ALA A C 1
ATOM 733 O O . ALA A 1 97 ? -1.160 -5.772 -1.799 1.00 97.50 97 ALA A O 1
ATOM 734 N N . ALA A 1 98 ? -1.457 -4.344 -0.086 1.00 97.31 98 ALA A N 1
ATOM 735 C CA . ALA A 1 98 ? -2.762 -4.869 0.317 1.00 97.31 98 ALA A CA 1
ATOM 736 C C . ALA A 1 98 ? -3.823 -4.694 -0.787 1.00 97.31 98 ALA A C 1
ATOM 738 O O . ALA A 1 98 ? -4.573 -5.625 -1.072 1.00 97.31 98 ALA A O 1
ATOM 739 N N . LEU A 1 99 ? -3.853 -3.527 -1.442 1.00 97.06 99 LEU A N 1
ATOM 740 C CA . LEU A 1 99 ? -4.756 -3.244 -2.562 1.00 97.06 99 LEU A CA 1
ATOM 741 C C . LEU A 1 99 ? -4.490 -4.169 -3.752 1.00 97.06 99 LEU A C 1
ATOM 743 O O . LEU A 1 99 ? -5.415 -4.818 -4.230 1.00 97.06 99 LEU A O 1
ATOM 747 N N . TYR A 1 100 ? -3.231 -4.263 -4.184 1.00 97.50 100 TYR A N 1
ATOM 748 C CA . TYR A 1 100 ? -2.821 -5.108 -5.306 1.00 97.50 100 TYR A CA 1
ATOM 749 C C . TYR A 1 100 ? -3.145 -6.588 -5.048 1.00 97.50 100 TYR A C 1
ATOM 751 O O . TYR A 1 100 ? -3.669 -7.284 -5.913 1.00 97.50 100 TYR A O 1
ATOM 759 N N . ARG A 1 101 ? -2.885 -7.078 -3.828 1.00 96.88 101 ARG A N 1
ATOM 760 C CA . ARG A 1 101 ? -3.130 -8.482 -3.459 1.00 96.88 101 ARG A CA 1
ATOM 761 C C . ARG A 1 101 ? -4.619 -8.818 -3.285 1.00 96.88 101 ARG A C 1
ATOM 763 O O . ARG A 1 101 ? -4.968 -9.997 -3.204 1.00 96.88 101 ARG A O 1
ATOM 770 N N . GLY A 1 102 ? -5.496 -7.816 -3.195 1.00 96.81 102 GLY A N 1
ATOM 771 C CA . GLY A 1 102 ? -6.897 -8.024 -2.827 1.00 96.81 102 GLY A CA 1
ATOM 772 C C . GLY A 1 102 ? -7.042 -8.522 -1.385 1.00 96.81 102 GLY A C 1
ATOM 773 O O . GLY A 1 102 ? -7.773 -9.485 -1.113 1.00 96.81 102 GLY A O 1
ATOM 774 N N . ASP A 1 103 ? -6.294 -7.909 -0.465 1.00 97.75 103 ASP A N 1
ATOM 775 C CA . ASP A 1 103 ? -6.451 -8.144 0.968 1.00 97.75 103 ASP A CA 1
ATOM 776 C C . ASP A 1 103 ? -7.815 -7.622 1.437 1.00 97.75 103 ASP A C 1
ATOM 778 O O . ASP A 1 103 ? -8.341 -6.618 0.954 1.00 97.75 103 ASP A O 1
ATOM 782 N N . SER A 1 104 ? -8.406 -8.343 2.383 1.00 97.69 104 SER A N 1
ATOM 783 C CA . SER A 1 104 ? -9.719 -8.024 2.939 1.00 97.69 104 SER A CA 1
ATOM 784 C C . SER A 1 104 ? -9.613 -7.064 4.116 1.00 97.69 104 SER A C 1
ATOM 786 O O . SER A 1 104 ? -10.497 -6.231 4.317 1.00 97.69 104 SER A O 1
ATOM 788 N N . LEU A 1 105 ? -8.522 -7.161 4.877 1.00 98.00 105 LEU A N 1
ATOM 789 C CA . LEU A 1 105 ? -8.319 -6.449 6.128 1.00 98.00 105 LEU A CA 1
ATOM 790 C C . LEU A 1 105 ? -6.949 -5.778 6.169 1.00 98.00 105 LEU A C 1
ATOM 792 O O . LEU A 1 105 ? -5.964 -6.267 5.619 1.00 98.00 105 LEU A O 1
ATOM 796 N N . ILE A 1 106 ? -6.875 -4.674 6.906 1.00 97.81 106 ILE A N 1
ATOM 797 C CA . ILE A 1 106 ? -5.619 -3.995 7.205 1.00 97.81 106 ILE A CA 1
ATOM 798 C C . ILE A 1 106 ? -5.620 -3.448 8.631 1.00 97.81 106 ILE A C 1
ATOM 800 O O . ILE A 1 106 ? -6.643 -2.992 9.149 1.00 97.81 106 ILE A O 1
ATOM 804 N N . ARG A 1 107 ? -4.457 -3.492 9.288 1.00 98.19 107 ARG A N 1
ATOM 805 C CA . ARG A 1 107 ? -4.272 -2.911 10.623 1.00 98.19 107 ARG A CA 1
ATOM 806 C C . ARG A 1 107 ? -4.009 -1.412 10.506 1.00 98.19 107 ARG A C 1
ATOM 808 O O . ARG A 1 107 ? -3.105 -0.989 9.792 1.00 98.19 107 ARG A O 1
ATOM 815 N N . VAL A 1 108 ? -4.761 -0.608 11.239 1.00 97.69 108 VAL A N 1
ATOM 816 C CA . VAL A 1 108 ? -4.698 0.852 11.185 1.00 97.69 108 VAL A CA 1
ATOM 817 C C . VAL A 1 108 ? -4.347 1.404 12.557 1.00 97.69 108 VAL A C 1
ATOM 819 O O . VAL A 1 108 ? -5.024 1.115 13.545 1.00 97.69 108 VAL A O 1
ATOM 822 N N . CYS A 1 109 ? -3.298 2.219 12.600 1.00 97.56 109 CYS A N 1
ATOM 823 C CA . CYS A 1 109 ? -2.992 3.106 13.712 1.00 97.56 109 CYS A CA 1
ATOM 824 C 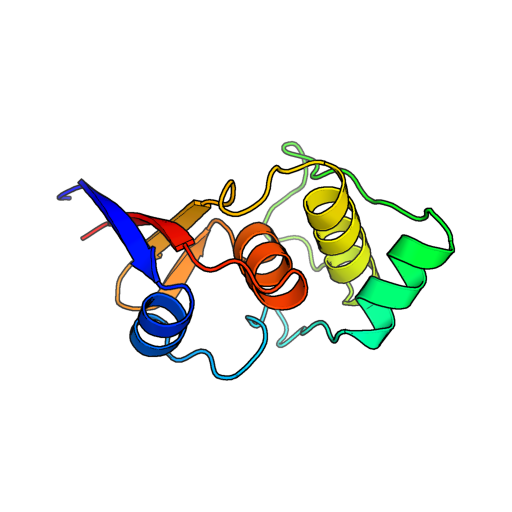C . CYS A 1 109 ? -3.581 4.488 13.420 1.00 97.56 109 CYS A C 1
ATOM 826 O O . CYS A 1 109 ? -3.190 5.135 12.454 1.00 97.56 109 CYS A O 1
ATOM 828 N N . PHE A 1 110 ? -4.532 4.938 14.227 1.00 96.25 110 PHE A N 1
ATOM 829 C CA . PHE A 1 110 ? -5.077 6.288 14.166 1.00 96.25 110 PHE A CA 1
ATOM 830 C C . PHE A 1 110 ? -4.300 7.191 15.116 1.00 96.25 110 PHE A C 1
ATOM 832 O O . PHE A 1 110 ? -4.131 6.837 16.288 1.00 96.25 110 PHE A O 1
ATOM 839 N N . MET A 1 111 ? -3.861 8.343 14.615 1.00 92.62 111 MET A N 1
ATOM 840 C CA . MET A 1 111 ? -3.246 9.400 15.413 1.00 92.62 111 MET A CA 1
ATOM 841 C C . MET A 1 111 ? -4.093 10.670 15.315 1.00 92.62 111 MET A C 1
ATOM 843 O O . MET A 1 111 ? -4.255 11.202 14.216 1.00 92.62 111 MET A O 1
ATOM 847 N N . ASP A 1 112 ? -4.603 11.121 16.466 1.00 79.19 112 ASP A N 1
ATOM 848 C CA . ASP A 1 112 ? -5.321 12.396 16.648 1.00 79.19 112 ASP A CA 1
ATOM 849 C C . ASP A 1 112 ? -4.363 13.538 17.034 1.00 79.19 112 ASP A C 1
ATOM 851 O O . ASP A 1 112 ? -3.651 13.391 18.066 1.00 79.19 112 ASP A O 1
#

Foldseek 3Di:
DDKDKDKDFLVVLCVLQVHPAADADPPRADEDLVLLVVCLVVVVADDDDPPDDSPPDDHRNNLSSPLNNCLPPADALRAEFEDEPSHTPGRSSSSNNNRSNVHGIYMYIYDD

Sequence (112 aa):
MAIRLATLPVDEVKALAGIAGFPRWAGDVTVDDALIDHHLANDDLIEPDDGRDPNAPVPAAEHAGRVAWLVRNVARDGCSLTLRDGRIQDGNHRFAAALYRGDSLIRVCFMD

Secondary structure (DSSP, 8-state):
--EEEEEEEHHHHHHHHT-SSSPPBGGGB---HHHHHHHHHHT------TTS-TTS---HHHHHHHHHHHHHHSPTT--EEEEETTEEEE-HHHHHHHHHHT-SEEEEEEE-

Organism: NCBI:txid1123362

pLDDT: mean 92.77, std 6.66, range [63.91, 98.31]